Protein AF-A0A815U1I7-F1 (afdb_monomer_lite)

Secondary structure (DSSP, 8-state):
-EEEEEEEEEEE-HHHHHHHHHHHHHTT-EEEEEEEETTEEEEEEEEEHHHHHTTHHHHHHHHTTT--EEEEEEEEEEE--EEEEPPEETTEE-GGG-EEEE-----

pLDDT: mean 88.06, std 13.32, range [36.59, 98.19]

Sequence (107 aa):
MLEPWVKATIFVPDEFLGHVLALCTDKRGIQVELSYVAGRAMVIYKLPLNEIVFDFYDKLKSYTKGYASFDWEMDSYLGGDLVKLSILVNSEPVDALSTIVHLFASL

Foldseek 3Di:
DWFWKKKKKKKAQPVLVVVLVVLCVVQVKDWDDWDDDPRIIITIIIGTPVSCVPCSVVSVCVSRVNRMDMDIDTDDIDDFQKDWDFDDDVNHTDPVPIDIDGPPPDD

Organism: NCBI:txid392033

Structure (mmCIF, N/CA/C/O backbone):
data_AF-A0A815U1I7-F1
#
_entry.id   AF-A0A815U1I7-F1
#
loop_
_atom_site.group_PDB
_atom_site.id
_atom_site.type_symbol
_atom_site.label_atom_id
_atom_site.label_alt_id
_atom_site.label_comp_id
_atom_site.label_asym_id
_atom_site.label_entity_id
_atom_site.label_seq_id
_atom_site.pdbx_PDB_ins_code
_atom_site.Cartn_x
_atom_site.Cartn_y
_atom_site.Cartn_z
_atom_site.occupancy
_atom_site.B_iso_or_equiv
_atom_site.auth_seq_id
_atom_site.auth_comp_id
_atom_site.auth_asym_id
_atom_site.auth_atom_id
_atom_site.pdbx_PDB_model_num
ATOM 1 N N . MET A 1 1 ? -20.378 -0.542 11.313 1.00 72.00 1 MET A N 1
ATOM 2 C CA . MET A 1 1 ? -19.950 0.873 11.483 1.00 72.00 1 MET A CA 1
ATOM 3 C C . MET A 1 1 ? -19.363 1.339 10.152 1.00 72.00 1 MET A C 1
ATOM 5 O O . MET A 1 1 ? -19.003 0.476 9.363 1.00 72.00 1 MET A O 1
ATOM 9 N N . LEU A 1 2 ? -19.315 2.640 9.849 1.00 80.25 2 LEU A N 1
ATOM 10 C CA . LEU A 1 2 ? -18.691 3.113 8.603 1.00 80.25 2 LEU A CA 1
ATOM 11 C C . LEU A 1 2 ? -17.181 3.280 8.799 1.00 80.25 2 LEU A C 1
ATOM 13 O O . LEU A 1 2 ? -16.757 3.935 9.748 1.00 80.25 2 LEU A O 1
ATOM 17 N N . GLU A 1 3 ? -16.393 2.699 7.901 1.00 86.50 3 GLU A N 1
ATOM 18 C CA . GLU A 1 3 ? -14.941 2.854 7.826 1.00 86.50 3 GLU A CA 1
ATOM 19 C C . GLU A 1 3 ? -14.600 3.785 6.648 1.00 86.50 3 GLU A C 1
ATOM 21 O O . GLU A 1 3 ? -15.175 3.616 5.568 1.00 86.50 3 GLU A O 1
ATOM 26 N N . PRO A 1 4 ? -13.710 4.778 6.818 1.00 91.12 4 PRO A N 1
ATOM 27 C CA . PRO A 1 4 ? -13.214 5.585 5.709 1.00 91.12 4 PRO A CA 1
ATOM 28 C C . PRO A 1 4 ? -12.223 4.793 4.852 1.00 91.12 4 PRO A C 1
ATOM 30 O O . PRO A 1 4 ? -11.274 4.200 5.364 1.00 91.12 4 PRO A O 1
ATOM 33 N N . TRP A 1 5 ? -12.423 4.841 3.541 1.00 95.19 5 TRP A N 1
ATOM 34 C CA . TRP A 1 5 ? -11.554 4.245 2.536 1.00 95.19 5 TRP A CA 1
ATOM 35 C C . TRP A 1 5 ? -10.952 5.327 1.647 1.00 95.19 5 TRP A C 1
ATOM 37 O O . TRP A 1 5 ? -11.569 6.356 1.355 1.00 95.19 5 TRP A O 1
ATOM 47 N N . VAL A 1 6 ? -9.730 5.067 1.203 1.00 96.62 6 VAL A N 1
ATOM 48 C CA . VAL A 1 6 ? -8.958 5.939 0.326 1.00 96.62 6 VAL A CA 1
ATOM 49 C C . VAL A 1 6 ? -8.683 5.244 -0.995 1.00 96.62 6 VAL A C 1
ATOM 51 O O . VAL A 1 6 ? -8.579 4.017 -1.061 1.00 96.62 6 VAL A O 1
ATOM 54 N N . LYS A 1 7 ? -8.518 6.036 -2.046 1.00 97.75 7 LYS A N 1
ATOM 55 C CA . LYS A 1 7 ? -7.937 5.583 -3.302 1.00 97.75 7 LYS A CA 1
ATOM 56 C C . LYS A 1 7 ? -6.458 5.944 -3.287 1.00 97.75 7 LYS A C 1
ATOM 58 O O . LYS A 1 7 ? -6.101 7.117 -3.311 1.00 97.75 7 LYS A O 1
ATOM 63 N N . ALA A 1 8 ? -5.611 4.929 -3.218 1.00 97.81 8 ALA A N 1
ATOM 64 C CA . ALA A 1 8 ? -4.166 5.054 -3.246 1.00 97.81 8 ALA A CA 1
ATOM 65 C C . ALA A 1 8 ? -3.634 4.850 -4.664 1.00 97.81 8 ALA A C 1
ATOM 67 O O . ALA A 1 8 ? -4.025 3.901 -5.342 1.00 97.81 8 ALA A O 1
ATOM 68 N N . THR A 1 9 ? -2.705 5.706 -5.076 1.00 98.06 9 THR A N 1
ATOM 69 C CA . THR A 1 9 ? -1.939 5.596 -6.318 1.00 98.06 9 THR A CA 1
ATOM 70 C C . THR A 1 9 ? -0.473 5.394 -5.964 1.00 98.06 9 THR A C 1
ATOM 72 O O . THR A 1 9 ? 0.110 6.187 -5.223 1.00 98.06 9 THR A O 1
ATOM 75 N N . ILE A 1 10 ? 0.129 4.324 -6.482 1.00 97.94 10 ILE A N 1
ATOM 76 C CA . ILE A 1 10 ? 1.516 3.956 -6.188 1.00 97.94 10 ILE A CA 1
ATOM 77 C C . ILE A 1 10 ? 2.266 3.775 -7.498 1.00 97.94 10 ILE A C 1
ATOM 79 O O . ILE A 1 10 ? 1.859 2.974 -8.339 1.00 97.94 10 ILE A O 1
ATOM 83 N N . PHE A 1 11 ? 3.382 4.484 -7.655 1.00 97.62 11 PHE A N 1
ATOM 84 C CA . PHE A 1 11 ? 4.324 4.239 -8.746 1.00 97.62 11 PHE A CA 1
ATOM 85 C C . PHE A 1 11 ? 5.548 3.530 -8.209 1.00 97.62 11 PHE A C 1
ATOM 87 O O . PHE A 1 11 ? 6.117 3.957 -7.206 1.00 97.62 11 PHE A O 1
ATOM 94 N N . VAL A 1 12 ? 5.990 2.478 -8.893 1.00 97.50 12 VAL A N 1
ATOM 95 C CA . VAL A 1 12 ? 7.132 1.678 -8.451 1.00 97.50 12 VAL A CA 1
ATOM 96 C C . VAL A 1 12 ? 7.844 1.016 -9.641 1.00 97.50 12 VAL A C 1
ATOM 98 O O . VAL A 1 12 ? 7.202 0.688 -10.642 1.00 97.50 12 VAL A O 1
ATOM 101 N N . PRO A 1 13 ? 9.176 0.826 -9.588 1.00 96.81 13 PRO A N 1
ATOM 102 C CA . PRO A 1 13 ? 9.872 -0.059 -10.520 1.00 96.81 13 PRO A CA 1
ATOM 103 C C . PRO A 1 13 ? 9.333 -1.497 -10.464 1.00 96.81 13 PRO A C 1
ATOM 105 O O . PRO A 1 13 ? 8.978 -1.988 -9.393 1.00 96.81 13 PRO A O 1
ATOM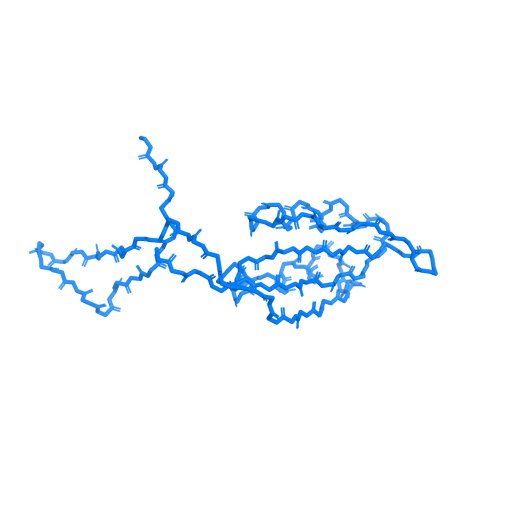 108 N N . ASP A 1 14 ? 9.323 -2.181 -11.610 1.00 95.56 14 ASP A N 1
ATOM 109 C CA . ASP A 1 14 ? 8.754 -3.531 -11.754 1.00 95.56 14 ASP A CA 1
ATOM 110 C C . ASP A 1 14 ? 9.401 -4.558 -10.804 1.00 95.56 14 ASP A C 1
ATOM 112 O O . ASP A 1 14 ? 8.710 -5.383 -10.212 1.00 95.56 14 ASP A O 1
ATOM 116 N N . GLU A 1 15 ? 10.707 -4.419 -10.542 1.00 96.56 15 GLU A N 1
ATOM 117 C CA . GLU A 1 15 ? 11.461 -5.282 -9.619 1.00 96.56 15 GLU A CA 1
ATOM 118 C C . GLU A 1 15 ? 10.906 -5.308 -8.180 1.00 96.56 15 GLU A C 1
ATOM 120 O O . GLU A 1 15 ? 11.123 -6.282 -7.463 1.00 96.56 15 GLU A O 1
ATOM 125 N N . PHE A 1 16 ? 10.170 -4.272 -7.753 1.00 97.88 16 PHE A N 1
ATOM 126 C CA . PHE A 1 16 ? 9.555 -4.212 -6.421 1.00 97.88 16 PHE A CA 1
ATOM 127 C C . PHE A 1 16 ? 8.032 -4.376 -6.444 1.00 97.88 16 PHE A C 1
ATOM 129 O O . PHE A 1 16 ? 7.417 -4.405 -5.376 1.00 97.88 16 PHE A O 1
ATOM 136 N N . LEU A 1 17 ? 7.408 -4.490 -7.623 1.00 97.31 17 LEU A N 1
ATOM 137 C CA . LEU A 1 17 ? 5.951 -4.517 -7.764 1.00 97.31 17 LEU A CA 1
ATOM 138 C C . LEU A 1 17 ? 5.319 -5.611 -6.896 1.00 97.31 17 LEU A C 1
ATOM 140 O O . LEU A 1 17 ? 4.371 -5.341 -6.163 1.00 97.31 17 LEU A O 1
ATOM 144 N N . GLY A 1 18 ? 5.887 -6.819 -6.899 1.00 97.62 18 GLY A N 1
ATOM 145 C CA . GLY A 1 18 ? 5.382 -7.933 -6.091 1.00 97.62 18 GLY A CA 1
ATOM 146 C C . GLY A 1 18 ? 5.315 -7.623 -4.589 1.00 97.62 18 GLY A C 1
ATOM 147 O O . GLY A 1 18 ? 4.328 -7.959 -3.937 1.00 97.62 18 GLY A O 1
ATOM 148 N N . HIS A 1 19 ? 6.314 -6.920 -4.044 1.00 97.88 19 HIS A N 1
ATOM 149 C CA . HIS A 1 19 ? 6.315 -6.507 -2.637 1.00 97.88 19 HIS A CA 1
ATOM 150 C C . HIS A 1 19 ? 5.234 -5.464 -2.336 1.00 97.88 19 HIS A C 1
ATOM 152 O O . HIS A 1 19 ? 4.608 -5.523 -1.279 1.00 97.88 19 HIS A O 1
ATOM 158 N N . VAL A 1 20 ? 4.989 -4.536 -3.266 1.00 97.94 20 VAL A N 1
ATOM 159 C CA . VAL A 1 20 ? 3.931 -3.526 -3.128 1.00 97.94 20 VAL A CA 1
ATOM 160 C C . VAL A 1 20 ? 2.549 -4.177 -3.155 1.00 97.94 20 VAL A C 1
ATOM 162 O O . VAL A 1 20 ? 1.741 -3.909 -2.270 1.00 97.94 20 VAL A O 1
ATOM 165 N N . LEU A 1 21 ? 2.288 -5.076 -4.111 1.00 98.00 21 LEU A N 1
ATOM 166 C CA . LEU A 1 21 ? 1.011 -5.795 -4.203 1.00 98.00 21 LEU A CA 1
ATOM 167 C C . LEU A 1 21 ? 0.736 -6.617 -2.935 1.00 98.00 21 LEU A C 1
ATOM 169 O O . LEU A 1 21 ? -0.383 -6.606 -2.418 1.00 98.00 21 LEU A O 1
ATOM 173 N N . ALA A 1 22 ? 1.763 -7.291 -2.405 1.00 97.88 22 ALA A N 1
ATOM 174 C CA . ALA A 1 22 ? 1.661 -8.047 -1.161 1.00 97.88 22 ALA A CA 1
ATOM 175 C C . ALA A 1 22 ? 1.340 -7.141 0.039 1.00 97.88 22 ALA A C 1
ATOM 177 O O . ALA A 1 22 ? 0.421 -7.448 0.794 1.00 97.88 22 ALA A O 1
ATOM 178 N N . LEU A 1 23 ? 2.033 -6.002 0.177 1.00 97.69 23 LEU A N 1
ATOM 179 C CA . LEU A 1 23 ? 1.765 -5.021 1.234 1.00 97.69 23 LEU A CA 1
ATOM 180 C C . LEU A 1 23 ? 0.332 -4.478 1.153 1.00 97.69 23 LEU A C 1
ATOM 182 O O . LEU A 1 23 ? -0.356 -4.412 2.165 1.00 97.69 23 LEU A O 1
ATOM 186 N N . CYS A 1 24 ? -0.140 -4.108 -0.040 1.00 97.19 24 CYS A N 1
ATOM 187 C CA . CYS A 1 24 ? -1.512 -3.638 -0.213 1.00 97.19 24 CYS A CA 1
ATOM 188 C C . CYS A 1 24 ? -2.535 -4.726 0.138 1.00 97.19 24 CYS A C 1
ATOM 190 O O . CYS A 1 24 ? -3.538 -4.424 0.776 1.00 97.19 24 CYS A O 1
ATOM 192 N N . THR A 1 25 ? -2.275 -5.981 -0.230 1.00 94.88 25 THR A N 1
ATOM 193 C CA . THR A 1 25 ? -3.167 -7.114 0.069 1.00 94.88 25 THR A CA 1
ATOM 194 C C . THR A 1 25 ? -3.245 -7.402 1.571 1.00 94.88 25 THR A C 1
ATOM 196 O O . THR A 1 25 ? -4.342 -7.563 2.099 1.00 94.88 25 THR A O 1
ATOM 199 N N . ASP A 1 26 ? -2.106 -7.400 2.273 1.00 95.38 26 ASP A N 1
ATOM 200 C CA . ASP A 1 26 ? -2.027 -7.558 3.739 1.00 95.38 26 ASP A CA 1
ATOM 201 C C . ASP A 1 26 ? -2.862 -6.493 4.470 1.00 95.38 26 ASP A C 1
ATOM 203 O O . ASP A 1 26 ? -3.538 -6.758 5.460 1.00 95.38 26 ASP A O 1
ATOM 207 N N . LYS A 1 27 ? -2.909 -5.291 3.894 1.00 94.00 27 LYS A N 1
ATOM 208 C CA . LYS A 1 27 ? -3.635 -4.121 4.398 1.00 94.00 27 LYS A CA 1
ATOM 209 C C . LYS A 1 27 ? -5.092 -4.058 3.928 1.00 94.00 27 LYS A C 1
ATOM 211 O O . LYS A 1 27 ? -5.673 -2.978 3.849 1.00 94.00 27 LYS A O 1
ATOM 216 N N . ARG A 1 28 ? -5.686 -5.213 3.596 1.00 93.94 28 ARG A N 1
ATOM 217 C CA . ARG A 1 28 ? -7.072 -5.363 3.101 1.00 93.94 28 ARG A CA 1
ATOM 218 C C . ARG A 1 28 ? -7.361 -4.583 1.810 1.00 93.94 28 ARG A C 1
ATOM 220 O O . ARG A 1 28 ? -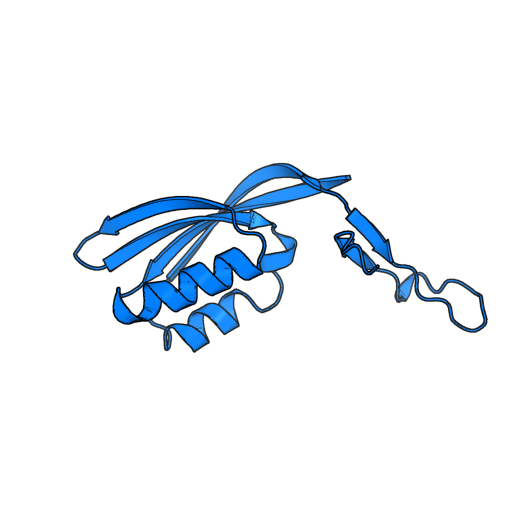8.508 -4.243 1.522 1.00 93.94 28 ARG A O 1
ATOM 227 N N . GLY A 1 29 ? -6.326 -4.278 1.035 1.00 95.50 29 GLY A N 1
ATOM 228 C CA . GLY A 1 29 ? -6.436 -3.486 -0.177 1.00 95.50 29 GLY A CA 1
ATOM 229 C C . GLY A 1 29 ? -7.136 -4.224 -1.307 1.00 95.50 29 GLY A C 1
ATOM 230 O O . GLY A 1 29 ? -6.872 -5.395 -1.572 1.00 95.50 29 GLY A O 1
ATOM 231 N N . ILE A 1 30 ? -7.983 -3.498 -2.030 1.00 96.62 30 ILE A N 1
ATOM 232 C CA . ILE A 1 30 ? -8.654 -3.980 -3.236 1.00 96.62 30 ILE A CA 1
ATOM 233 C C . ILE A 1 30 ? -7.975 -3.332 -4.436 1.00 96.62 30 ILE A C 1
ATOM 235 O O . ILE A 1 30 ? -8.032 -2.111 -4.599 1.00 96.62 30 ILE A O 1
ATOM 239 N N . GLN A 1 31 ? -7.333 -4.140 -5.278 1.00 97.69 31 GLN A N 1
ATOM 240 C CA . GLN A 1 31 ? -6.718 -3.645 -6.505 1.00 97.69 31 GLN A CA 1
ATOM 241 C C . GLN A 1 31 ? -7.806 -3.147 -7.463 1.00 97.69 31 GLN A C 1
ATOM 243 O O . GLN A 1 31 ? -8.750 -3.870 -7.774 1.00 97.69 31 GLN A O 1
ATOM 248 N N . VAL A 1 32 ? -7.659 -1.913 -7.934 1.00 97.69 32 VAL A N 1
ATOM 249 C CA . VAL A 1 32 ? -8.558 -1.286 -8.912 1.00 97.69 32 VAL A CA 1
ATOM 250 C C . VAL A 1 32 ? -7.934 -1.323 -10.297 1.00 97.69 32 VAL A C 1
ATOM 252 O O . VAL A 1 32 ? -8.594 -1.680 -11.267 1.00 97.69 32 VAL A O 1
ATOM 255 N N . GLU A 1 33 ? -6.656 -0.962 -10.388 1.00 97.62 33 GLU A N 1
ATOM 256 C CA . GLU A 1 33 ? -5.946 -0.863 -11.657 1.00 97.62 33 GLU A CA 1
ATOM 257 C C . GLU A 1 33 ? -4.471 -1.222 -11.470 1.00 97.62 33 GLU A C 1
ATOM 259 O O . GLU A 1 33 ? -3.865 -0.915 -10.443 1.00 97.62 33 GLU A O 1
ATOM 264 N N . LEU A 1 34 ? -3.898 -1.867 -12.482 1.00 97.50 34 LEU A N 1
ATOM 265 C CA . LEU A 1 34 ? -2.459 -1.984 -12.683 1.00 97.50 34 LEU A CA 1
ATOM 266 C C . LEU A 1 34 ? -2.185 -1.626 -14.141 1.00 97.50 34 LEU A C 1
ATOM 268 O O . LEU A 1 34 ? -2.717 -2.262 -15.051 1.00 97.50 34 LEU A O 1
ATOM 272 N N . SER A 1 35 ? -1.353 -0.620 -14.356 1.00 97.06 35 SER A N 1
ATOM 273 C CA . SER A 1 35 ? -0.933 -0.175 -15.680 1.00 97.06 35 SER A CA 1
ATOM 274 C C . SER A 1 35 ? 0.537 0.239 -15.652 1.00 97.06 35 SER A C 1
ATOM 276 O O . SER A 1 35 ? 1.178 0.243 -14.602 1.00 97.06 35 SER A O 1
ATOM 278 N N . TYR A 1 36 ? 1.111 0.523 -16.820 1.00 95.62 36 TYR A N 1
ATOM 279 C CA . TYR A 1 36 ? 2.516 0.903 -16.938 1.00 95.62 36 TYR A CA 1
ATOM 280 C C . TYR A 1 36 ? 2.642 2.299 -17.541 1.00 95.62 36 TYR A C 1
ATOM 282 O O . TYR A 1 36 ? 2.123 2.569 -18.622 1.00 95.62 36 TYR A O 1
ATOM 290 N N . VAL A 1 37 ? 3.375 3.178 -16.856 1.00 89.81 37 VAL A N 1
ATOM 291 C CA . VAL A 1 37 ? 3.636 4.558 -17.280 1.00 89.81 37 VAL A CA 1
ATOM 292 C C . VAL A 1 37 ? 5.142 4.756 -17.377 1.00 89.81 37 VAL A C 1
ATOM 294 O O . VAL A 1 37 ? 5.863 4.580 -16.397 1.00 89.81 37 VAL A O 1
ATOM 297 N N . ALA A 1 38 ? 5.630 5.093 -18.575 1.00 88.38 38 ALA A N 1
ATOM 298 C CA . ALA A 1 38 ? 7.057 5.305 -18.850 1.00 88.38 38 ALA A CA 1
ATOM 299 C C . ALA A 1 38 ? 7.970 4.161 -18.343 1.00 88.38 38 ALA A C 1
ATOM 301 O O . ALA A 1 38 ? 9.053 4.399 -17.812 1.00 88.38 38 ALA A O 1
ATOM 302 N N . GLY A 1 39 ? 7.515 2.910 -18.482 1.00 86.50 39 GLY A N 1
ATOM 303 C CA . GLY A 1 39 ? 8.268 1.720 -18.065 1.00 86.50 39 GLY A CA 1
ATOM 304 C C . GLY A 1 39 ? 8.244 1.421 -16.560 1.00 86.50 39 GLY A C 1
ATOM 305 O O . GLY A 1 39 ? 8.976 0.542 -16.116 1.00 86.50 39 GLY A O 1
ATOM 306 N N . ARG A 1 40 ? 7.420 2.120 -15.769 1.00 92.06 40 ARG A N 1
ATOM 307 C CA . ARG A 1 40 ? 7.175 1.821 -14.348 1.00 92.06 40 ARG A CA 1
ATOM 308 C C . ARG A 1 40 ? 5.755 1.329 -14.139 1.00 92.06 40 ARG A C 1
ATOM 310 O O . ARG A 1 40 ? 4.853 1.757 -14.856 1.00 92.06 40 ARG A O 1
ATOM 317 N N . ALA A 1 41 ? 5.561 0.479 -13.140 1.00 97.50 41 ALA A N 1
ATOM 318 C CA . ALA A 1 41 ? 4.232 0.059 -12.738 1.00 97.50 41 ALA A CA 1
ATOM 319 C C . ALA A 1 41 ? 3.535 1.208 -11.994 1.00 97.50 41 ALA A C 1
ATOM 321 O O . ALA A 1 41 ? 4.127 1.840 -11.115 1.00 97.50 41 ALA A O 1
ATOM 322 N N . MET A 1 42 ? 2.283 1.465 -12.355 1.00 98.00 42 MET A N 1
ATOM 323 C CA . MET A 1 42 ? 1.340 2.291 -11.614 1.00 98.00 42 MET A CA 1
ATOM 324 C C . MET A 1 42 ? 0.220 1.379 -11.124 1.00 98.00 42 MET A C 1
ATOM 326 O O . MET A 1 42 ? -0.466 0.750 -11.929 1.00 98.00 42 MET A O 1
ATOM 330 N N . VAL A 1 43 ? 0.034 1.301 -9.810 1.00 97.88 43 VAL A N 1
ATOM 331 C CA . VAL A 1 43 ? -1.072 0.554 -9.206 1.00 97.88 43 VAL A CA 1
ATOM 332 C C . VAL A 1 43 ? -2.017 1.497 -8.491 1.00 97.88 43 VAL A C 1
ATOM 334 O O . VAL A 1 43 ? -1.589 2.413 -7.787 1.00 97.88 43 VAL A O 1
ATOM 337 N N . ILE A 1 44 ? -3.309 1.245 -8.662 1.00 98.19 44 ILE A N 1
ATOM 338 C CA . ILE A 1 44 ? -4.376 1.927 -7.942 1.00 98.19 44 ILE A CA 1
ATOM 339 C C . ILE A 1 44 ? -5.064 0.907 -7.047 1.00 98.19 44 ILE A C 1
ATOM 341 O O . ILE A 1 44 ? -5.533 -0.129 -7.520 1.00 98.19 44 ILE A O 1
ATOM 345 N N . TYR A 1 45 ? -5.149 1.223 -5.761 1.00 98.12 45 TYR A N 1
ATOM 346 C CA . TYR A 1 45 ? -5.805 0.403 -4.750 1.00 98.12 45 TYR A CA 1
ATOM 347 C C . TYR A 1 45 ? -6.850 1.211 -3.993 1.00 98.12 45 TYR A C 1
ATOM 349 O O . TYR A 1 45 ? -6.655 2.393 -3.720 1.00 98.12 45 TYR A O 1
ATOM 357 N N . LYS A 1 46 ? -7.935 0.554 -3.584 1.00 97.31 46 LYS A N 1
ATOM 358 C CA . LYS A 1 46 ? -8.755 1.029 -2.470 1.00 97.31 46 LYS A CA 1
ATOM 359 C C . LYS A 1 46 ? -8.207 0.438 -1.184 1.00 97.31 46 LYS A C 1
ATOM 361 O O . LYS A 1 46 ? -8.050 -0.778 -1.107 1.00 97.31 46 LYS A O 1
ATOM 366 N N . LEU A 1 47 ? -7.912 1.282 -0.203 1.00 95.88 47 LEU A N 1
ATOM 367 C CA . LEU A 1 47 ? -7.369 0.876 1.093 1.00 95.88 47 LEU A CA 1
ATOM 368 C C . LEU A 1 47 ? -8.185 1.501 2.232 1.00 95.88 47 LEU A C 1
ATOM 370 O O . LEU A 1 47 ? -8.576 2.666 2.125 1.00 95.88 47 LEU A O 1
ATOM 374 N N . PRO A 1 48 ? -8.418 0.779 3.335 1.00 94.19 48 PRO A N 1
ATOM 375 C CA . PRO A 1 48 ? -8.933 1.375 4.560 1.00 94.19 48 PRO A CA 1
ATOM 376 C C . PRO A 1 48 ? -7.958 2.424 5.112 1.00 94.19 48 PRO A C 1
ATOM 378 O O . PRO A 1 48 ? -6.748 2.195 5.167 1.00 94.19 48 PRO A O 1
ATOM 381 N N . LEU A 1 49 ? -8.464 3.576 5.559 1.00 92.44 49 LEU A N 1
ATOM 382 C CA . LEU A 1 49 ? -7.611 4.660 6.060 1.00 92.44 49 LEU A CA 1
ATOM 383 C C . LEU A 1 49 ? -6.807 4.238 7.305 1.00 92.44 49 LEU A C 1
ATOM 385 O O . LEU A 1 49 ? -5.634 4.573 7.429 1.00 92.44 49 LEU A O 1
ATOM 389 N N . ASN A 1 50 ? -7.410 3.484 8.225 1.00 90.00 50 ASN A N 1
ATOM 390 C CA . ASN A 1 50 ? -6.734 2.992 9.435 1.00 90.00 50 ASN A CA 1
ATOM 391 C C . ASN A 1 50 ? -5.506 2.117 9.130 1.00 90.00 50 ASN A C 1
ATOM 393 O O . ASN A 1 50 ? -4.522 2.187 9.863 1.00 90.00 50 ASN A O 1
ATOM 397 N N . GLU A 1 51 ? -5.538 1.344 8.045 1.00 89.88 51 GLU A N 1
ATOM 398 C CA . GLU A 1 51 ? -4.439 0.466 7.629 1.00 89.88 51 GLU A CA 1
ATOM 399 C C . GLU A 1 51 ? -3.240 1.239 7.067 1.00 89.88 51 GLU A C 1
ATOM 401 O O . GLU A 1 51 ? -2.105 0.759 7.144 1.00 89.88 51 GLU A O 1
ATOM 406 N N . ILE A 1 52 ? -3.484 2.437 6.514 1.00 91.06 52 ILE A N 1
ATOM 407 C CA . ILE A 1 52 ? -2.437 3.285 5.927 1.00 91.06 52 ILE A CA 1
ATOM 408 C C . ILE A 1 52 ? -1.851 4.307 6.908 1.00 91.06 52 ILE A C 1
ATOM 410 O O . ILE A 1 52 ? -0.723 4.754 6.716 1.00 91.06 52 ILE A O 1
ATOM 414 N N . VAL A 1 53 ? -2.591 4.675 7.962 1.00 87.88 53 VAL A N 1
ATOM 415 C CA . VAL A 1 53 ? -2.144 5.664 8.964 1.00 87.88 53 VAL A CA 1
ATOM 416 C C . VAL A 1 53 ? -0.995 5.124 9.815 1.00 87.88 53 VAL A C 1
ATOM 418 O O . VAL A 1 53 ? -0.138 5.895 10.245 1.00 87.88 53 VAL A O 1
ATOM 421 N N . PHE A 1 54 ? -0.953 3.811 10.047 1.00 84.38 54 PHE A N 1
ATOM 422 C CA . PHE A 1 54 ? 0.111 3.173 10.812 1.00 84.38 54 PHE A CA 1
ATOM 423 C C . PHE A 1 54 ? 1.029 2.367 9.893 1.00 84.38 54 PHE A C 1
ATOM 425 O O . PHE A 1 54 ? 0.569 1.460 9.209 1.00 84.38 54 PHE A O 1
ATOM 432 N N . ASP A 1 55 ? 2.322 2.702 9.902 1.00 90.00 55 ASP A N 1
ATOM 433 C CA . ASP A 1 55 ? 3.456 1.983 9.293 1.00 90.00 55 ASP A CA 1
ATOM 434 C C . ASP A 1 55 ? 3.460 1.721 7.775 1.00 90.00 55 ASP A C 1
ATOM 436 O O . ASP A 1 55 ? 4.490 1.300 7.243 1.00 90.00 55 ASP A O 1
ATOM 440 N N . PHE A 1 56 ? 2.375 2.005 7.053 1.00 94.25 56 PHE A N 1
ATOM 441 C CA . PHE A 1 56 ? 2.275 1.698 5.625 1.00 94.25 56 PHE A CA 1
ATOM 442 C C . PHE A 1 56 ? 3.342 2.410 4.793 1.00 94.25 56 PHE A C 1
ATOM 444 O O . PHE A 1 56 ? 4.046 1.770 4.012 1.00 94.25 56 PHE A O 1
ATOM 451 N N . TYR A 1 57 ? 3.484 3.728 4.970 1.00 92.94 57 TYR A N 1
ATOM 452 C CA . TYR A 1 57 ? 4.438 4.526 4.197 1.00 92.94 57 TYR A CA 1
ATOM 453 C C . TYR A 1 57 ? 5.887 4.092 4.459 1.00 92.94 57 TYR A C 1
ATOM 455 O O . TYR A 1 57 ? 6.669 3.942 3.519 1.00 92.94 57 TYR A O 1
ATOM 463 N N . ASP A 1 58 ? 6.228 3.809 5.717 1.00 94.62 58 ASP A N 1
ATOM 464 C C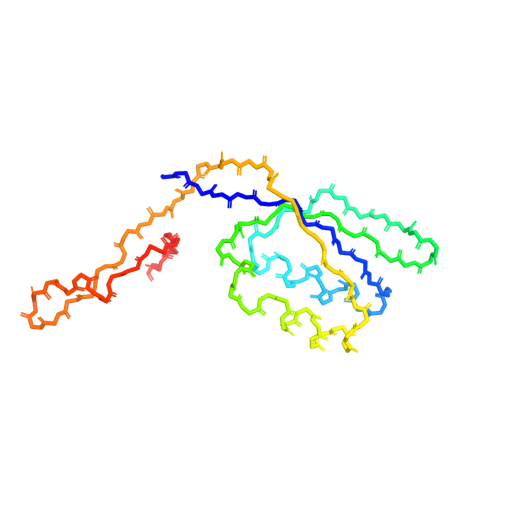A . ASP A 1 58 ? 7.568 3.364 6.107 1.00 94.62 58 ASP A CA 1
ATOM 465 C C . ASP A 1 58 ? 7.887 1.973 5.544 1.00 94.62 58 ASP A C 1
ATOM 467 O O . ASP A 1 58 ? 8.968 1.759 4.985 1.00 94.62 58 ASP A O 1
ATOM 471 N N . LYS A 1 59 ? 6.933 1.033 5.615 1.00 97.12 59 LYS A N 1
ATOM 472 C CA . LYS A 1 59 ? 7.065 -0.300 5.006 1.00 97.12 59 LYS A CA 1
ATOM 473 C C . LYS A 1 59 ? 7.203 -0.216 3.494 1.00 97.12 59 LYS A C 1
ATOM 475 O O . LYS A 1 59 ? 8.104 -0.844 2.942 1.00 97.12 59 LYS A O 1
ATOM 480 N N . LEU A 1 60 ? 6.371 0.593 2.835 1.00 97.88 60 LEU A N 1
ATOM 481 C CA . LEU A 1 60 ? 6.444 0.811 1.394 1.00 97.88 60 LEU A CA 1
ATOM 482 C C . LEU A 1 60 ? 7.834 1.319 1.003 1.00 97.88 60 LEU A C 1
ATOM 484 O O . LEU A 1 60 ? 8.496 0.720 0.157 1.00 97.88 60 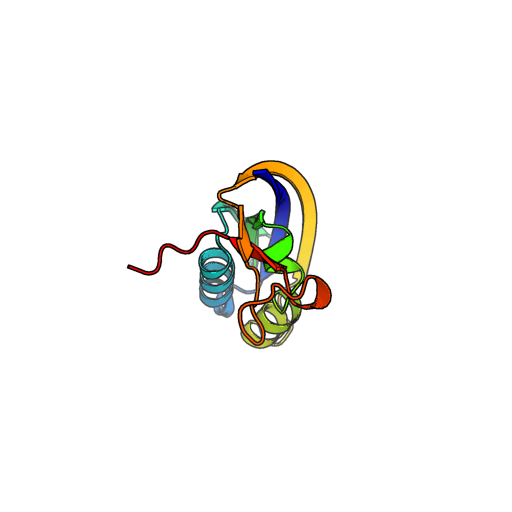LEU A O 1
ATOM 488 N N . LYS A 1 61 ? 8.319 2.376 1.667 1.00 96.31 61 LYS A N 1
ATOM 489 C CA . LYS A 1 61 ? 9.655 2.924 1.413 1.00 96.31 61 LYS A CA 1
ATOM 490 C C . LYS A 1 61 ? 10.754 1.897 1.669 1.00 96.31 61 LYS A C 1
ATOM 492 O O . LYS A 1 61 ? 11.663 1.794 0.850 1.00 96.31 61 LYS A O 1
ATOM 497 N N . SER A 1 62 ? 10.668 1.118 2.743 1.00 97.69 62 SER A N 1
ATOM 498 C CA . SER A 1 62 ? 11.641 0.067 3.059 1.00 97.69 62 SER A CA 1
ATOM 499 C C . SER A 1 62 ? 11.691 -1.022 1.979 1.00 97.69 62 SER A C 1
ATOM 501 O O . SER A 1 62 ? 12.757 -1.304 1.427 1.00 97.69 62 SER A O 1
ATOM 503 N N . TYR A 1 63 ? 10.536 -1.574 1.592 1.00 97.50 63 TYR A N 1
ATOM 504 C CA . TYR A 1 63 ? 10.440 -2.656 0.604 1.00 97.50 63 TYR A CA 1
ATOM 505 C C . TYR A 1 63 ? 10.887 -2.240 -0.793 1.00 97.50 63 TYR A C 1
ATOM 507 O O . TYR A 1 63 ? 11.412 -3.058 -1.544 1.00 97.50 63 TYR A O 1
ATOM 515 N N . THR A 1 64 ? 10.730 -0.963 -1.130 1.00 97.69 64 THR A N 1
ATOM 516 C CA . THR A 1 64 ? 11.096 -0.442 -2.448 1.00 97.69 64 THR A CA 1
ATOM 517 C C . THR A 1 64 ? 12.424 0.307 -2.428 1.00 97.69 64 THR A C 1
ATOM 519 O O . THR A 1 64 ? 12.699 1.047 -3.364 1.00 97.69 64 THR A O 1
ATOM 522 N N . LYS A 1 65 ? 13.211 0.236 -1.343 1.00 96.75 65 LYS A N 1
ATOM 523 C CA . LYS A 1 65 ? 14.455 1.018 -1.158 1.00 96.75 65 LYS A CA 1
ATOM 524 C C . LYS A 1 65 ? 14.282 2.524 -1.434 1.00 96.75 65 LYS A C 1
ATOM 526 O O . LYS A 1 65 ? 15.173 3.187 -1.955 1.00 96.75 65 LYS A O 1
ATOM 531 N N . GLY A 1 66 ? 13.101 3.053 -1.128 1.00 95.62 66 GLY A N 1
ATOM 532 C CA . GLY A 1 66 ? 12.707 4.441 -1.353 1.00 95.62 66 GLY A CA 1
ATOM 533 C C . GLY A 1 66 ? 12.172 4.776 -2.751 1.00 95.62 66 GLY A C 1
ATOM 534 O O . GLY A 1 66 ? 11.661 5.883 -2.921 1.00 95.62 66 GLY A O 1
ATOM 535 N N . TYR A 1 67 ? 12.232 3.851 -3.719 1.00 96.12 67 TYR A N 1
ATOM 536 C CA . TYR A 1 67 ? 11.867 4.104 -5.119 1.00 96.12 67 TYR A CA 1
ATOM 537 C C . TYR A 1 67 ? 10.368 4.256 -5.394 1.00 96.12 67 TYR A C 1
ATOM 539 O O . TYR A 1 67 ? 10.024 4.817 -6.435 1.00 96.12 67 TYR A O 1
ATOM 547 N N . ALA A 1 68 ? 9.480 3.789 -4.510 1.00 96.94 68 ALA A N 1
ATOM 548 C CA . ALA A 1 68 ? 8.050 4.007 -4.696 1.00 96.94 68 ALA A CA 1
ATOM 549 C C . ALA A 1 68 ? 7.610 5.420 -4.305 1.00 96.94 68 ALA A C 1
ATOM 551 O O . ALA A 1 68 ? 8.074 5.976 -3.303 1.00 96.94 68 ALA A O 1
ATOM 552 N N . SER A 1 69 ? 6.670 5.979 -5.067 1.00 95.88 69 SER A N 1
ATOM 553 C CA . SER A 1 69 ? 5.855 7.124 -4.649 1.00 95.88 69 SER A CA 1
ATOM 554 C C . SER A 1 69 ? 4.468 6.650 -4.231 1.00 95.88 69 SER A C 1
ATOM 556 O O . SER A 1 69 ? 4.002 5.610 -4.691 1.00 95.88 69 SER A O 1
ATOM 558 N N . PHE A 1 70 ? 3.831 7.403 -3.341 1.00 96.31 70 PHE A N 1
ATOM 559 C CA . PHE A 1 70 ? 2.533 7.070 -2.777 1.00 96.31 70 PHE A CA 1
ATOM 560 C C . PHE A 1 70 ? 1.732 8.346 -2.594 1.00 96.31 70 PHE A C 1
ATOM 562 O O . PHE A 1 70 ? 2.142 9.221 -1.832 1.00 96.31 70 PHE A O 1
ATOM 569 N N . ASP A 1 71 ? 0.593 8.401 -3.263 1.00 95.56 71 ASP A N 1
ATOM 570 C CA . ASP A 1 71 ? -0.390 9.466 -3.146 1.00 95.56 71 ASP A CA 1
ATOM 571 C C . ASP A 1 71 ? -1.746 8.835 -2.844 1.00 95.56 71 ASP A C 1
ATOM 573 O O . ASP A 1 71 ? -2.029 7.710 -3.266 1.00 95.56 71 ASP A O 1
ATOM 577 N N . TRP A 1 72 ? -2.598 9.537 -2.108 1.00 95.62 72 TRP A N 1
ATOM 578 C CA . TRP A 1 72 ? -3.938 9.048 -1.818 1.00 95.62 72 TRP A CA 1
ATOM 579 C C . TRP A 1 72 ? -4.943 10.184 -1.708 1.00 95.62 72 TRP A C 1
ATOM 581 O O . TRP A 1 72 ? -4.613 11.310 -1.340 1.00 95.62 72 TRP A O 1
ATOM 591 N N . GLU A 1 73 ? -6.190 9.849 -2.005 1.00 94.50 73 GLU A N 1
ATOM 592 C CA . GLU A 1 73 ? -7.342 10.726 -1.852 1.00 94.50 73 GLU A CA 1
ATOM 593 C C . GLU A 1 73 ? -8.469 9.986 -1.129 1.00 94.50 73 GLU A C 1
ATOM 595 O O . GLU A 1 73 ? -8.578 8.758 -1.206 1.00 94.50 73 GLU A O 1
ATOM 600 N N . MET A 1 74 ? -9.304 10.724 -0.398 1.00 94.81 74 MET A N 1
ATOM 601 C CA . MET A 1 74 ? -10.510 10.154 0.203 1.00 94.81 74 MET A CA 1
ATOM 602 C C . MET A 1 74 ? -11.434 9.643 -0.906 1.00 94.81 74 MET A C 1
ATOM 604 O O . MET A 1 74 ? -11.724 10.379 -1.845 1.00 94.81 74 MET A O 1
ATOM 608 N N . ASP A 1 75 ? -11.905 8.400 -0.791 1.00 93.69 75 ASP A N 1
ATOM 609 C CA . ASP A 1 75 ? -12.762 7.767 -1.801 1.00 93.69 75 ASP A CA 1
ATOM 610 C C . ASP A 1 75 ? -14.199 7.638 -1.297 1.00 93.69 75 ASP A C 1
ATOM 612 O O . ASP A 1 75 ? -15.113 8.287 -1.802 1.00 93.69 75 ASP A O 1
ATOM 616 N N . SER A 1 76 ? -14.417 6.796 -0.288 1.00 90.19 76 SER A N 1
ATOM 617 C CA . SER A 1 76 ? -15.761 6.463 0.172 1.00 90.19 76 SER A CA 1
ATOM 618 C C . SER A 1 76 ? -15.775 6.022 1.631 1.00 90.19 76 SER A C 1
ATOM 620 O O . SER A 1 76 ? -14.740 5.757 2.238 1.00 90.19 76 SER A O 1
ATOM 622 N N . TYR A 1 77 ? -16.973 5.956 2.205 1.00 85.12 77 TYR A N 1
ATOM 623 C CA . TYR A 1 77 ? -17.206 5.299 3.484 1.00 85.12 77 TYR A CA 1
ATOM 624 C C . TYR A 1 77 ? -17.910 3.978 3.210 1.00 85.12 77 TYR A C 1
ATOM 626 O O . TYR A 1 77 ? -19.019 3.969 2.674 1.00 85.12 77 TYR A O 1
ATOM 634 N N . LEU A 1 78 ? -17.270 2.870 3.571 1.00 81.38 78 LEU A N 1
ATOM 635 C CA . LEU A 1 78 ? -17.819 1.530 3.384 1.00 81.38 78 LEU A CA 1
ATOM 636 C C . LEU A 1 78 ? -18.226 0.939 4.735 1.00 81.38 78 LEU A C 1
ATOM 638 O O . LEU A 1 78 ? -17.685 1.296 5.783 1.00 81.38 78 LEU A O 1
ATOM 642 N N . GLY A 1 79 ? -19.219 0.050 4.723 1.00 71.62 79 GLY A N 1
ATOM 643 C CA . GLY A 1 79 ? -19.568 -0.721 5.912 1.00 71.62 79 GLY A CA 1
ATOM 644 C C . GLY A 1 79 ? -18.417 -1.658 6.272 1.00 71.62 79 GLY A C 1
ATOM 645 O O . GLY A 1 79 ? -18.046 -2.495 5.456 1.00 71.62 79 GLY A O 1
ATOM 646 N N . GLY A 1 80 ? -17.862 -1.500 7.473 1.00 66.00 80 GLY A N 1
ATOM 647 C CA . GLY A 1 80 ? -16.840 -2.383 8.029 1.00 66.00 80 GLY A CA 1
ATOM 648 C C . GLY A 1 80 ? -17.325 -3.063 9.310 1.00 66.00 80 GLY A C 1
ATOM 649 O O . GLY A 1 80 ? -18.075 -2.464 10.103 1.00 66.00 80 GLY A O 1
ATOM 650 N N . ASP A 1 81 ? -16.865 -4.296 9.522 1.00 66.12 81 ASP A N 1
ATOM 651 C CA . ASP A 1 81 ? -17.041 -5.038 10.772 1.00 66.12 81 ASP A CA 1
ATOM 652 C C . ASP A 1 81 ? -16.056 -4.502 11.814 1.00 66.12 81 ASP A C 1
ATOM 654 O O . ASP A 1 81 ? -15.006 -5.075 12.082 1.00 66.12 81 ASP A O 1
ATOM 658 N N . LEU A 1 82 ? -16.373 -3.337 12.372 1.00 66.44 82 LEU A N 1
ATOM 659 C CA . LEU A 1 82 ? -15.588 -2.702 13.426 1.00 66.44 82 LEU A CA 1
ATOM 660 C C . LEU A 1 82 ? -16.212 -3.008 14.789 1.00 66.44 82 LEU A C 1
ATOM 662 O O . LEU A 1 82 ? -17.419 -2.827 14.975 1.00 66.44 82 LEU A O 1
ATOM 666 N N . VAL A 1 83 ? -15.386 -3.409 15.753 1.00 68.88 83 VAL A N 1
ATOM 667 C CA . VAL A 1 83 ? -15.782 -3.624 17.150 1.00 68.88 83 VAL A CA 1
ATOM 668 C C . VAL A 1 83 ? -14.923 -2.792 18.099 1.00 68.88 83 VAL A C 1
ATOM 670 O O . VAL A 1 83 ? -13.736 -2.565 17.864 1.00 68.88 83 VAL A O 1
ATOM 673 N N . LYS A 1 84 ? -15.525 -2.315 19.196 1.00 76.12 84 LYS A N 1
ATOM 674 C CA . LYS A 1 84 ? -14.776 -1.685 20.291 1.00 76.12 84 LYS A CA 1
ATOM 675 C C . LYS A 1 84 ? -14.093 -2.794 21.092 1.00 76.12 84 LYS A C 1
ATOM 677 O O . LYS A 1 84 ? -14.775 -3.580 21.747 1.00 76.12 84 LYS A O 1
ATOM 682 N N . LEU A 1 85 ? -12.764 -2.84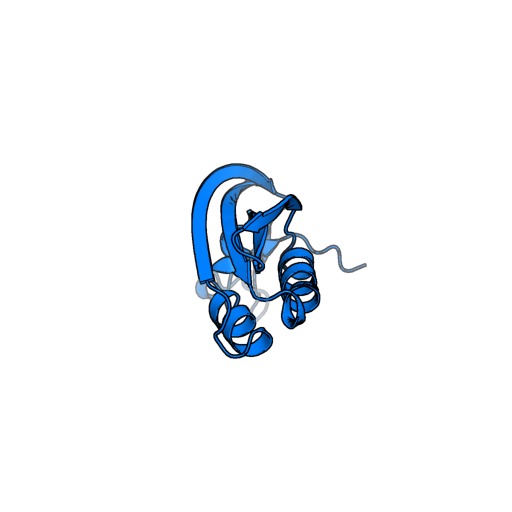3 21.055 1.00 76.62 85 LEU A N 1
ATOM 683 C CA . LEU A 1 85 ? -11.978 -3.670 21.961 1.00 76.62 85 LEU A CA 1
ATOM 684 C C . LEU A 1 85 ? -11.817 -2.913 23.281 1.00 76.62 85 LEU A C 1
ATOM 686 O O . LEU A 1 85 ? -11.179 -1.860 23.328 1.00 76.62 85 LEU A O 1
ATOM 690 N N . SER A 1 86 ? -12.402 -3.449 24.349 1.00 80.06 86 SER A N 1
ATOM 691 C CA . SER A 1 86 ? -12.257 -2.918 25.706 1.00 80.06 86 SER A CA 1
ATOM 692 C C . SER A 1 86 ? -11.247 -3.755 26.483 1.00 80.06 86 SER A C 1
ATOM 694 O O . SER A 1 86 ? -11.382 -4.974 26.556 1.00 80.06 86 SER A O 1
ATOM 696 N N . ILE A 1 87 ? -10.256 -3.101 27.092 1.00 78.06 87 ILE A N 1
ATOM 697 C CA . ILE A 1 87 ? -9.304 -3.747 28.001 1.00 78.06 87 ILE A CA 1
ATOM 698 C C . ILE A 1 87 ? -9.836 -3.613 29.430 1.00 78.06 87 ILE A C 1
ATOM 700 O O . ILE A 1 87 ? -10.186 -2.513 29.866 1.00 78.06 87 ILE A O 1
ATOM 704 N N . LEU A 1 88 ? -9.908 -4.737 30.147 1.00 84.06 88 LEU A N 1
ATOM 705 C CA . LEU A 1 88 ? -10.319 -4.776 31.547 1.00 84.06 88 LEU A CA 1
ATOM 706 C C . LEU A 1 88 ? -9.089 -4.848 32.453 1.00 84.06 88 LEU A C 1
ATOM 708 O O . LEU A 1 88 ? -8.198 -5.668 32.235 1.00 84.06 88 LEU A O 1
ATOM 712 N N . VAL A 1 89 ? -9.078 -4.040 33.508 1.00 82.00 89 VAL A N 1
ATOM 713 C CA . VAL A 1 89 ? -8.109 -4.117 34.603 1.00 82.00 89 VAL A CA 1
ATOM 714 C C . VAL A 1 89 ? -8.897 -4.423 35.866 1.00 82.00 89 VAL A C 1
ATOM 716 O O . VAL A 1 89 ? -9.802 -3.682 36.225 1.00 82.00 89 VAL A O 1
ATOM 719 N N . ASN A 1 90 ? -8.597 -5.547 36.520 1.00 88.06 90 ASN A N 1
ATOM 720 C CA . ASN A 1 90 ? -9.364 -6.020 37.678 1.00 88.06 90 ASN A CA 1
ATOM 721 C C . ASN A 1 90 ? -10.882 -6.153 37.408 1.00 88.06 90 ASN A C 1
ATOM 723 O O . ASN A 1 90 ? -11.709 -5.830 38.253 1.00 88.06 90 ASN A O 1
ATOM 727 N N . SER A 1 91 ? -11.256 -6.631 36.218 1.00 85.19 91 SER A N 1
ATOM 728 C CA . SER A 1 91 ? -12.654 -6.725 35.750 1.00 85.19 91 SER A CA 1
ATOM 729 C C . SER A 1 91 ? -13.376 -5.385 35.559 1.00 85.19 91 SER A C 1
ATOM 731 O O . SER A 1 91 ? -14.561 -5.385 35.232 1.00 85.19 91 SER A O 1
ATOM 733 N N . GLU A 1 92 ? -12.678 -4.255 35.683 1.00 85.88 92 GLU A N 1
ATOM 734 C CA . GLU A 1 92 ? -13.217 -2.940 35.351 1.00 85.88 92 GLU A CA 1
ATOM 735 C C . GLU A 1 92 ? -12.715 -2.487 33.973 1.00 85.88 92 GLU A C 1
ATOM 737 O O . GLU A 1 92 ? -11.516 -2.580 33.688 1.00 85.88 92 GLU A O 1
ATOM 742 N N . PRO A 1 93 ? -13.604 -2.019 33.082 1.00 84.19 93 PRO A N 1
ATOM 743 C CA . PRO A 1 93 ? -13.202 -1.513 31.779 1.00 84.19 93 PRO A CA 1
ATOM 744 C C . PRO A 1 93 ? -12.433 -0.197 31.928 1.00 84.19 93 PRO A C 1
ATOM 746 O O . PRO A 1 93 ? -12.892 0.734 32.587 1.00 84.19 93 PRO A O 1
ATOM 749 N N . VAL A 1 94 ? -11.281 -0.098 31.266 1.00 86.06 94 VAL A N 1
ATOM 750 C CA . VAL A 1 94 ? -10.471 1.126 31.246 1.00 86.06 94 VAL A CA 1
ATOM 751 C C . VAL A 1 94 ? -10.606 1.789 29.879 1.00 86.06 94 VAL A C 1
ATOM 753 O O . VAL A 1 94 ? -9.970 1.377 28.910 1.00 86.06 94 VAL A O 1
ATOM 756 N N . ASP A 1 95 ? -11.428 2.838 29.791 1.00 77.81 95 ASP A N 1
ATOM 757 C CA . ASP A 1 95 ? -11.739 3.505 28.515 1.00 77.81 95 ASP A CA 1
ATOM 758 C C . ASP A 1 95 ? -10.501 4.082 27.817 1.00 77.81 95 ASP A C 1
ATOM 760 O O . ASP A 1 95 ? -10.403 4.005 26.592 1.00 77.81 95 ASP A O 1
ATOM 764 N N . ALA A 1 96 ? -9.522 4.581 28.581 1.00 78.25 96 ALA A N 1
ATOM 765 C CA . ALA A 1 96 ? -8.266 5.116 28.046 1.00 78.25 96 ALA A CA 1
ATOM 766 C C . ALA A 1 96 ? -7.422 4.074 27.284 1.00 78.25 96 ALA A C 1
ATOM 768 O O . ALA A 1 96 ? -6.528 4.445 26.530 1.00 78.25 96 ALA A O 1
ATOM 769 N N . LEU A 1 97 ? -7.698 2.783 27.486 1.00 76.50 97 LEU A N 1
ATOM 770 C CA . LEU A 1 97 ? -7.017 1.668 26.827 1.00 76.50 97 LEU A CA 1
ATOM 771 C C . LEU A 1 97 ? -7.887 0.996 25.756 1.00 76.50 97 LEU A C 1
ATOM 773 O O . LEU A 1 97 ? -7.469 0.013 25.148 1.00 76.50 97 LEU A O 1
ATOM 777 N N . SER A 1 98 ? -9.105 1.493 25.535 1.00 70.00 98 SER A N 1
ATOM 778 C CA . SER A 1 98 ? -9.995 0.951 24.514 1.00 70.00 98 SER A CA 1
ATOM 779 C C . SER A 1 98 ? -9.626 1.469 23.125 1.00 70.00 98 SER A C 1
ATOM 781 O O . SER A 1 98 ? -9.220 2.618 22.960 1.00 70.00 98 SER A O 1
ATOM 783 N N . THR A 1 99 ? -9.770 0.620 22.109 1.00 75.56 99 THR A N 1
ATOM 784 C CA . THR A 1 99 ? -9.506 0.997 20.716 1.00 75.56 99 THR A CA 1
ATOM 785 C C . THR A 1 99 ? -10.530 0.364 19.778 1.00 75.56 99 THR A C 1
ATOM 787 O O . THR A 1 99 ? -11.129 -0.669 20.091 1.00 75.56 99 THR A O 1
ATOM 790 N N . ILE A 1 100 ? -10.789 1.011 18.643 1.00 75.00 100 ILE A N 1
ATOM 791 C CA . ILE A 1 100 ? -11.661 0.468 17.598 1.00 75.00 100 ILE A CA 1
ATOM 792 C C . ILE A 1 100 ? -10.797 -0.441 16.731 1.00 75.00 100 ILE A C 1
ATOM 794 O O . ILE A 1 100 ? -9.846 0.021 16.103 1.00 75.00 100 ILE A O 1
ATOM 798 N N . VAL A 1 101 ? -11.131 -1.728 16.704 1.00 68.69 101 VAL A N 1
ATOM 799 C CA . VAL A 1 101 ? -10.439 -2.732 15.891 1.00 68.69 101 VAL A CA 1
ATOM 800 C C . VAL A 1 101 ? -11.385 -3.296 14.843 1.00 68.69 101 VAL A C 1
ATOM 802 O O . VAL A 1 101 ? -12.603 -3.322 15.031 1.00 68.69 101 VAL A O 1
ATOM 805 N N . HIS A 1 102 ? -10.826 -3.780 13.738 1.00 65.06 102 HIS A N 1
ATOM 806 C CA . HIS A 1 102 ? -11.568 -4.666 12.852 1.00 65.06 102 HIS A CA 1
ATOM 807 C C . HIS A 1 102 ? -11.868 -5.976 13.592 1.00 65.06 102 HIS A C 1
ATO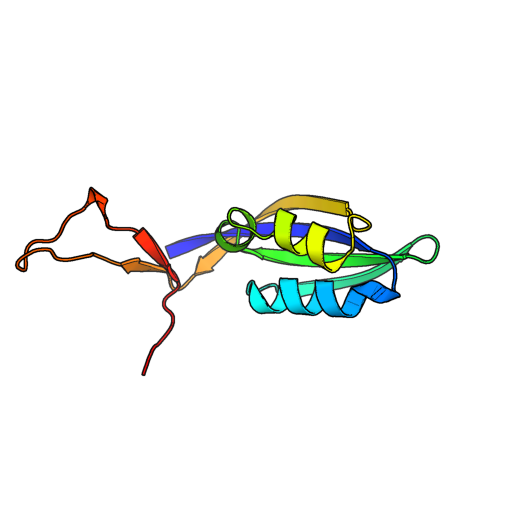M 809 O O . HIS A 1 102 ? -11.013 -6.490 14.316 1.00 65.06 102 HIS A O 1
ATOM 815 N N . LEU A 1 103 ? -13.065 -6.530 13.407 1.00 58.47 103 LEU A N 1
ATOM 816 C CA . LEU A 1 103 ? -13.427 -7.856 13.885 1.00 58.47 103 LEU A CA 1
ATOM 817 C C . LEU A 1 103 ? -12.586 -8.881 13.114 1.00 58.47 103 LEU A C 1
ATOM 819 O O . LEU A 1 103 ? -12.948 -9.324 12.028 1.00 58.47 103 LEU A O 1
ATOM 823 N N . PHE A 1 104 ? -11.411 -9.215 13.636 1.00 54.12 104 PHE A N 1
ATOM 824 C CA . PHE A 1 104 ? -10.704 -10.424 13.237 1.00 54.12 104 PHE A CA 1
ATOM 825 C C . PHE A 1 104 ? -11.340 -11.565 14.030 1.00 54.12 104 PHE A C 1
ATOM 827 O O . PHE A 1 104 ? -11.252 -11.597 15.257 1.00 54.12 104 PHE A O 1
ATOM 834 N N . ALA A 1 105 ? -12.054 -12.458 13.346 1.00 39.12 105 ALA A N 1
ATOM 835 C CA . ALA A 1 105 ? -12.597 -13.654 13.971 1.00 39.12 105 ALA A CA 1
ATOM 836 C C . ALA A 1 105 ? -11.435 -14.594 14.333 1.00 39.12 105 ALA A C 1
ATOM 838 O O . ALA A 1 105 ? -10.985 -15.387 13.510 1.00 39.12 105 ALA A O 1
ATOM 839 N N . SER A 1 106 ? -10.927 -14.482 15.557 1.00 38.28 106 SER A N 1
ATOM 840 C CA . SER A 1 106 ? -10.113 -15.526 16.175 1.00 38.28 106 SER A CA 1
ATOM 841 C C . SER A 1 106 ? -11.073 -16.613 16.658 1.00 38.28 106 SER A C 1
ATOM 843 O O . SER A 1 106 ? -11.793 -16.398 17.634 1.00 38.28 106 SER A O 1
ATOM 845 N N . LEU A 1 107 ? -11.146 -17.727 15.923 1.00 36.59 107 LEU A N 1
ATOM 846 C CA . LEU A 1 107 ? -11.736 -18.976 16.419 1.00 36.59 107 LEU A CA 1
ATOM 847 C C . LEU A 1 107 ? -10.891 -19.547 17.563 1.00 36.59 107 LEU A C 1
ATOM 849 O O . LEU A 1 107 ? -9.645 -19.452 17.469 1.00 36.59 107 LEU A O 1
#

Radius of gyration: 16.77 Å; chains: 1; bounding box: 34×30×56 Å

InterPro domains:
  IPR000640 Elongation factor EFG, domain V-like [PF00679] (1-78)
  IPR000640 Elongation factor EFG, domain V-like [SM00838] (1-91)
  IPR006297 Elongation factor 4 [PTHR43512] (2-102)
  IPR035647 EF-G domain III/V-like [SSF54980] (1-95)
  IPR035654 Elongation factor 4, domain IV [cd03709] (3-77)
  IPR038363 LepA, C-terminal domain superfamily [G3DSA:3.30.70.2570] (81-105)